Protein AF-A0AAV2PU56-F1 (afdb_monomer_lite)

Foldseek 3Di:
DDPPPVCVPPDDDPVVPDDDDPPPPPPPPDDDDDDDDDDDDDDPDDDDPPDPVVVVVPDDPLNVVVVVVVVVCVVCPPVCCVVVVVLLVVQCPDPPVVSNVSD

Structure (mmCIF, N/CA/C/O backbone):
data_AF-A0AAV2PU56-F1
#
_entry.id   AF-A0AAV2PU56-F1
#
loop_
_atom_site.group_PDB
_atom_site.id
_atom_site.type_symbol
_atom_site.label_atom_id
_atom_site.label_alt_id
_atom_site.label_comp_id
_atom_site.label_asym_id
_atom_site.label_entity_id
_atom_site.label_seq_id
_atom_site.pdbx_PDB_ins_code
_atom_site.Cartn_x
_atom_site.Cartn_y
_atom_site.Cartn_z
_atom_site.occupancy
_atom_site.B_iso_or_equiv
_atom_site.auth_seq_id
_atom_site.auth_comp_id
_atom_site.auth_asym_id
_atom_site.auth_atom_id
_atom_site.pdbx_PDB_model_num
ATOM 1 N N . LYS A 1 1 ? -0.187 22.908 17.365 1.00 39.59 1 LYS A N 1
ATOM 2 C CA . LYS A 1 1 ? -1.503 23.053 16.703 1.00 39.59 1 LYS A CA 1
ATOM 3 C C . LYS A 1 1 ? -1.193 23.678 15.352 1.00 39.59 1 LYS A C 1
ATOM 5 O O . LYS A 1 1 ? -0.946 24.871 15.318 1.00 39.59 1 LYS A O 1
ATOM 10 N N . GLY A 1 2 ? -0.938 22.831 14.351 1.00 49.88 2 GLY A N 1
ATOM 11 C CA . GLY A 1 2 ? -0.527 23.266 13.017 1.00 49.88 2 GLY A CA 1
ATOM 12 C C . GLY A 1 2 ? -1.741 23.845 12.319 1.00 49.88 2 GLY A C 1
ATOM 13 O O . GLY A 1 2 ? -2.737 23.144 12.167 1.00 49.88 2 GLY A O 1
ATOM 14 N N . ASP A 1 3 ? -1.668 25.131 12.023 1.00 52.47 3 ASP A N 1
ATOM 15 C CA . ASP A 1 3 ? -2.683 25.858 11.280 1.00 52.47 3 ASP A CA 1
ATOM 16 C C . ASP A 1 3 ? -2.477 25.506 9.806 1.00 52.47 3 ASP A C 1
ATOM 18 O O . ASP A 1 3 ? -1.729 26.164 9.088 1.00 52.47 3 ASP A O 1
ATOM 22 N N . VAL A 1 4 ? -3.015 24.357 9.396 1.00 62.50 4 VAL A N 1
ATOM 23 C CA . VAL A 1 4 ? -3.185 24.045 7.976 1.00 62.50 4 VAL A CA 1
ATOM 24 C C . VAL A 1 4 ? -4.476 24.744 7.585 1.00 62.50 4 VAL A C 1
ATOM 26 O O . VAL A 1 4 ? -5.536 24.125 7.530 1.00 62.50 4 VAL A O 1
ATOM 29 N N . GLU A 1 5 ? -4.414 26.069 7.455 1.00 61.06 5 GLU A N 1
ATOM 30 C CA . GLU A 1 5 ? -5.483 26.771 6.758 1.00 61.06 5 GLU A CA 1
ATOM 31 C C . GLU A 1 5 ? -5.538 26.190 5.340 1.00 61.06 5 GLU A C 1
ATOM 33 O O . GLU A 1 5 ? -4.497 25.980 4.716 1.00 61.06 5 GLU A O 1
ATOM 38 N N . GLU A 1 6 ? -6.742 25.841 4.882 1.00 60.84 6 GLU A N 1
ATOM 39 C CA . GLU A 1 6 ? -7.027 25.256 3.566 1.00 60.84 6 GLU A CA 1
ATOM 40 C C . GLU A 1 6 ? -6.688 26.264 2.446 1.00 60.84 6 GLU A C 1
ATOM 42 O O . GLU A 1 6 ? -7.553 26.899 1.843 1.00 60.84 6 GLU A O 1
ATOM 47 N N . ASP A 1 7 ? -5.392 26.430 2.192 1.00 73.38 7 ASP A N 1
ATOM 48 C CA . ASP A 1 7 ? -4.784 27.293 1.176 1.00 73.38 7 ASP A CA 1
ATOM 49 C C . ASP A 1 7 ? -4.973 26.736 -0.244 1.00 73.38 7 ASP A C 1
ATOM 51 O O . ASP A 1 7 ? -4.839 27.477 -1.204 1.00 73.38 7 ASP A O 1
ATOM 55 N N . GLU A 1 8 ? -5.431 25.488 -0.397 1.00 78.25 8 GLU A N 1
ATOM 56 C CA . GLU A 1 8 ? -5.605 24.809 -1.694 1.00 78.25 8 GLU A CA 1
ATOM 57 C C . GLU A 1 8 ? -6.461 25.589 -2.715 1.00 78.25 8 GLU A C 1
ATOM 59 O O . GLU A 1 8 ? -6.363 25.368 -3.923 1.00 78.25 8 GLU A O 1
ATOM 64 N N . SER A 1 9 ? -7.329 26.488 -2.239 1.00 82.62 9 SER A N 1
ATOM 65 C CA . SER A 1 9 ? -8.174 27.351 -3.080 1.00 82.62 9 SER A CA 1
ATOM 66 C C . SER A 1 9 ? -7.587 28.746 -3.354 1.00 82.62 9 SER A C 1
ATOM 68 O O . SER A 1 9 ? -8.159 29.519 -4.129 1.00 82.62 9 SER A O 1
ATOM 70 N N . VAL A 1 10 ? -6.454 29.075 -2.737 1.00 83.56 10 VAL A N 1
ATOM 71 C CA . VAL A 1 10 ? -5.720 30.331 -2.874 1.00 83.56 10 VAL A CA 1
ATOM 72 C C . VAL A 1 10 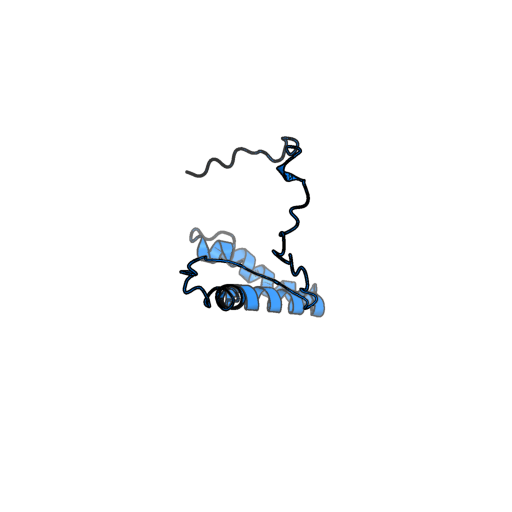? -4.704 30.181 -4.012 1.00 83.56 10 VAL A C 1
ATOM 74 O O . VAL A 1 10 ? -3.879 29.276 -3.992 1.00 83.56 10 VAL A O 1
ATOM 77 N N . PRO A 1 11 ? -4.734 31.046 -5.041 1.00 83.88 11 PRO A N 1
ATOM 78 C CA . PRO A 1 11 ? -3.726 31.004 -6.095 1.00 83.88 11 PRO A CA 1
ATOM 79 C C . PRO A 1 11 ? -2.314 31.275 -5.550 1.00 83.88 11 PRO A C 1
ATOM 81 O O . PRO A 1 11 ? -2.116 32.278 -4.858 1.00 83.88 11 PRO A O 1
ATOM 84 N N . ASP A 1 12 ? -1.342 30.438 -5.935 1.00 85.00 12 ASP A N 1
ATOM 85 C CA . ASP A 1 12 ? 0.069 30.567 -5.541 1.00 85.00 12 ASP A CA 1
ATOM 86 C C . ASP A 1 12 ? 0.615 31.983 -5.767 1.00 85.00 12 ASP A C 1
ATOM 88 O O . ASP A 1 12 ? 0.350 32.639 -6.789 1.00 85.00 12 ASP A O 1
ATOM 92 N N . ARG A 1 13 ? 1.482 32.451 -4.862 1.00 86.75 13 ARG A N 1
ATOM 93 C CA . ARG A 1 13 ? 2.214 33.695 -5.110 1.00 86.75 13 ARG A CA 1
ATOM 94 C C . ARG A 1 13 ? 3.223 33.452 -6.224 1.00 86.75 13 ARG A C 1
ATOM 96 O O . ARG A 1 13 ? 3.852 32.404 -6.340 1.00 86.75 13 ARG A O 1
ATOM 103 N N . THR A 1 14 ? 3.474 34.490 -7.020 1.00 80.50 14 THR A N 1
ATOM 104 C CA . THR A 1 14 ? 4.424 34.406 -8.146 1.00 80.50 14 THR A CA 1
ATOM 105 C C . THR A 1 14 ? 5.852 34.020 -7.745 1.00 80.50 14 THR A C 1
ATOM 107 O O . THR A 1 14 ? 6.652 33.701 -8.617 1.00 80.50 14 THR A O 1
ATOM 110 N N . GLU A 1 15 ? 6.218 34.104 -6.465 1.00 80.69 15 GLU A N 1
ATOM 111 C CA . GLU A 1 15 ? 7.527 33.691 -5.952 1.00 80.69 15 GLU A CA 1
ATOM 112 C C . GLU A 1 15 ? 7.615 32.201 -5.601 1.00 80.69 15 GLU A C 1
ATOM 114 O O . GLU A 1 15 ? 8.705 31.642 -5.717 1.00 80.69 15 GLU A O 1
ATOM 119 N N . ASP A 1 16 ? 6.489 31.560 -5.287 1.00 80.00 16 ASP A N 1
ATOM 120 C CA . ASP A 1 16 ? 6.420 30.158 -4.856 1.00 80.00 16 ASP A CA 1
ATOM 121 C C . ASP A 1 16 ? 6.534 29.190 -6.045 1.00 80.00 16 ASP A C 1
ATOM 123 O O . ASP A 1 16 ? 7.125 28.118 -5.943 1.00 80.00 16 ASP A O 1
ATOM 127 N N . ILE A 1 17 ? 6.074 29.619 -7.223 1.00 83.31 17 ILE A N 1
ATOM 128 C CA . ILE A 1 17 ? 6.141 28.850 -8.478 1.00 83.31 17 ILE A CA 1
ATOM 129 C C . ILE A 1 17 ? 7.411 29.109 -9.301 1.00 83.31 17 ILE A C 1
ATOM 131 O O . ILE A 1 17 ? 7.594 28.531 -10.377 1.00 83.31 17 ILE A O 1
ATOM 135 N N . LYS A 1 18 ? 8.287 30.027 -8.866 1.00 81.62 18 LYS A N 1
ATOM 136 C CA . LYS A 1 18 ? 9.494 30.355 -9.636 1.00 81.62 18 LYS A CA 1
ATOM 137 C C . LYS A 1 18 ? 10.496 29.203 -9.554 1.00 81.62 18 LYS A C 1
ATOM 139 O O . LYS A 1 18 ? 10.844 28.779 -8.452 1.00 81.62 18 LYS A O 1
ATOM 144 N N . PRO A 1 19 ? 11.051 28.743 -10.690 1.00 81.12 19 PRO A N 1
ATOM 145 C CA . PRO A 1 19 ? 12.076 27.713 -10.673 1.00 81.12 19 PRO A CA 1
ATOM 146 C C . PRO A 1 19 ? 13.300 28.200 -9.889 1.00 81.12 19 PRO A C 1
ATOM 148 O O . PRO A 1 19 ? 13.971 29.166 -10.263 1.00 81.12 19 PRO A O 1
ATOM 151 N N . ARG A 1 20 ? 13.592 27.519 -8.779 1.00 74.69 20 ARG A N 1
ATOM 152 C CA . ARG A 1 20 ? 14.788 27.750 -7.969 1.00 74.69 20 ARG A CA 1
ATOM 153 C C . ARG A 1 20 ? 15.941 26.963 -8.573 1.00 74.69 20 ARG A C 1
ATOM 155 O O . ARG A 1 20 ? 16.135 25.785 -8.289 1.00 74.69 20 ARG A O 1
ATOM 162 N N . PHE A 1 21 ? 16.724 27.626 -9.413 1.00 77.88 21 PHE A N 1
ATOM 163 C CA . PHE A 1 21 ? 18.009 27.090 -9.837 1.00 77.88 21 PHE A CA 1
ATOM 164 C C . PHE A 1 21 ? 18.971 27.169 -8.652 1.00 77.88 21 PHE A C 1
ATOM 166 O O . PHE A 1 21 ? 19.324 28.266 -8.210 1.00 77.88 21 PHE A O 1
ATOM 173 N N . HIS A 1 22 ? 19.380 26.013 -8.125 1.00 70.38 22 HIS A N 1
ATOM 174 C CA . HIS A 1 22 ? 20.500 25.941 -7.195 1.00 70.38 22 HIS A CA 1
ATOM 175 C C . HIS A 1 22 ? 21.706 26.550 -7.909 1.00 70.38 22 HIS A C 1
ATOM 177 O O . HIS A 1 22 ? 22.166 26.038 -8.931 1.00 70.38 22 HIS A O 1
ATOM 183 N N . LYS A 1 23 ? 22.167 27.708 -7.430 1.00 60.38 23 LYS A N 1
ATOM 184 C CA . LYS A 1 23 ? 23.359 28.351 -7.974 1.00 60.38 23 LYS A CA 1
ATOM 185 C C . LYS A 1 23 ? 24.546 27.485 -7.576 1.00 60.38 23 LYS A C 1
ATOM 187 O O . LYS A 1 23 ? 25.067 27.632 -6.477 1.00 60.38 23 LYS A O 1
ATOM 192 N N . SER A 1 24 ? 24.979 26.595 -8.466 1.00 57.22 24 SER A N 1
ATOM 193 C CA . SER A 1 24 ? 26.341 26.075 -8.396 1.00 57.22 24 SER A CA 1
ATOM 194 C C . SER A 1 24 ? 27.268 27.294 -8.400 1.00 57.22 24 SER A C 1
ATOM 196 O O . SER A 1 24 ? 27.248 28.079 -9.352 1.00 57.22 24 SER A O 1
ATOM 198 N N . ARG A 1 25 ? 28.033 27.509 -7.321 1.00 56.84 25 ARG A N 1
ATOM 199 C CA . ARG A 1 25 ? 29.105 28.520 -7.247 1.00 56.84 25 ARG A CA 1
ATOM 200 C C . ARG A 1 25 ? 30.283 28.108 -8.144 1.00 56.84 25 ARG A C 1
ATOM 202 O O . ARG A 1 25 ? 31.429 28.100 -7.726 1.00 56.84 25 ARG A O 1
ATOM 209 N N . HIS A 1 26 ? 30.018 27.801 -9.410 1.00 47.44 26 HIS A N 1
ATOM 210 C CA . HIS A 1 26 ? 31.044 27.690 -10.435 1.00 47.44 26 HIS A CA 1
ATOM 211 C C . HIS A 1 26 ? 31.257 29.064 -11.073 1.00 47.44 26 HIS A C 1
ATOM 213 O O . HIS A 1 26 ? 30.838 29.340 -12.194 1.00 47.44 26 HIS A O 1
ATOM 219 N N . THR A 1 27 ? 31.964 29.938 -10.360 1.00 40.56 27 THR A N 1
ATOM 220 C CA . THR A 1 27 ? 32.828 30.916 -11.028 1.00 40.56 27 THR A CA 1
ATOM 221 C C . THR A 1 27 ? 34.247 30.373 -11.000 1.00 40.56 27 THR A C 1
ATOM 223 O O . THR A 1 27 ? 35.127 30.934 -10.356 1.00 40.56 27 THR A O 1
ATOM 226 N N . ILE A 1 28 ? 34.473 29.274 -11.725 1.00 45.88 28 ILE A N 1
ATOM 227 C CA . ILE A 1 28 ? 35.808 28.983 -12.241 1.00 45.88 28 ILE A CA 1
ATOM 228 C C . ILE A 1 28 ? 36.036 30.031 -13.348 1.00 45.88 28 ILE A C 1
ATOM 230 O O . ILE A 1 28 ? 35.625 29.880 -14.498 1.00 45.88 28 ILE A O 1
ATOM 234 N N . ARG A 1 29 ? 36.593 31.192 -12.994 1.00 35.34 29 ARG A N 1
ATOM 235 C CA . ARG A 1 29 ? 37.371 31.946 -13.977 1.00 35.34 29 ARG A CA 1
ATOM 236 C C . ARG A 1 29 ? 38.752 31.323 -13.933 1.00 35.34 29 ARG A C 1
ATOM 238 O O . ARG A 1 29 ? 39.515 31.547 -13.008 1.00 35.34 29 ARG A O 1
ATOM 245 N N . HIS A 1 30 ? 38.981 30.464 -14.917 1.00 37.84 30 HIS A N 1
ATOM 246 C CA . HIS A 1 30 ? 40.296 30.006 -15.324 1.00 37.84 30 HIS A CA 1
ATOM 247 C C . HIS A 1 30 ? 41.240 31.212 -15.444 1.00 37.84 30 HIS A C 1
ATOM 249 O O . HIS A 1 30 ? 41.017 32.095 -16.273 1.00 37.84 30 HIS A O 1
ATOM 255 N N . GLU A 1 31 ? 42.283 31.214 -14.626 1.00 35.12 31 GLU A N 1
ATOM 256 C CA . GLU A 1 31 ? 43.516 31.965 -14.837 1.00 35.12 31 GLU A CA 1
ATOM 257 C C . GLU A 1 31 ? 44.154 31.556 -16.181 1.00 35.12 31 GLU A C 1
ATOM 259 O O . GLU A 1 31 ? 44.336 30.358 -16.431 1.00 35.12 31 GLU A O 1
ATOM 264 N N . PRO A 1 32 ? 44.581 32.501 -17.034 1.00 38.09 32 PRO A N 1
ATOM 265 C CA . PRO A 1 32 ? 45.760 32.327 -17.854 1.00 38.09 32 PRO A CA 1
ATOM 266 C C . PRO A 1 32 ? 46.923 33.074 -17.192 1.00 38.09 32 PRO A C 1
ATOM 268 O O . PRO A 1 32 ? 46.898 34.288 -17.016 1.00 38.09 32 PRO A O 1
ATOM 271 N N . MET A 1 33 ? 47.948 32.311 -16.837 1.00 38.22 33 MET A N 1
ATOM 272 C CA . MET A 1 33 ? 49.257 32.784 -16.403 1.00 38.22 33 MET A CA 1
ATOM 273 C C . MET A 1 33 ? 49.815 33.864 -17.348 1.00 38.22 33 MET A C 1
ATOM 275 O O . MET A 1 33 ? 50.200 33.521 -18.459 1.00 38.22 33 MET A O 1
ATOM 279 N N . GLU A 1 34 ? 49.915 35.123 -16.898 1.00 38.44 34 GLU A N 1
ATOM 280 C CA . GLU A 1 34 ? 51.101 35.982 -17.086 1.00 38.44 34 GLU A CA 1
ATOM 281 C C . GLU A 1 34 ? 51.017 37.302 -16.281 1.00 38.44 34 GLU A C 1
ATOM 283 O O . GLU A 1 34 ? 50.163 38.148 -16.526 1.00 38.44 34 GLU A O 1
ATOM 288 N N . ASN A 1 35 ? 52.013 37.495 -15.407 1.00 36.94 35 ASN A N 1
ATOM 289 C CA . ASN A 1 35 ? 52.629 38.773 -15.016 1.00 36.94 35 ASN A CA 1
ATOM 290 C C . ASN A 1 35 ? 51.935 39.720 -13.991 1.00 36.94 35 ASN A C 1
ATOM 292 O O . ASN A 1 35 ? 51.154 40.591 -14.357 1.00 36.94 35 ASN A O 1
ATOM 296 N N . GLY A 1 36 ? 52.430 39.691 -12.739 1.00 33.88 36 GLY A N 1
ATOM 297 C CA . GLY A 1 36 ? 52.752 40.912 -11.973 1.00 33.88 36 GLY A CA 1
ATOM 298 C C . GLY A 1 36 ? 51.875 41.323 -10.771 1.00 33.88 36 GLY A C 1
ATOM 299 O O . GLY A 1 36 ? 50.916 42.058 -10.947 1.00 33.88 36 GLY A O 1
ATOM 300 N N . GLY A 1 37 ? 52.351 41.019 -9.550 1.00 33.28 37 GLY A N 1
ATOM 301 C CA . GLY A 1 37 ? 52.324 41.922 -8.377 1.00 33.28 37 GLY A CA 1
ATOM 302 C C . GLY A 1 37 ? 51.122 41.913 -7.408 1.00 33.28 37 GLY A C 1
ATOM 303 O O . GLY A 1 37 ? 50.043 42.352 -7.771 1.00 33.28 37 GLY A O 1
ATOM 304 N N . GLY A 1 38 ? 51.397 41.599 -6.129 1.00 36.91 38 GLY A N 1
ATOM 305 C CA . GLY A 1 38 ? 50.825 42.315 -4.969 1.00 36.91 38 GLY A CA 1
ATOM 306 C C . GLY A 1 38 ? 49.663 41.689 -4.175 1.00 36.91 38 GLY A C 1
ATOM 307 O O . GLY A 1 38 ? 48.527 41.740 -4.614 1.00 36.91 38 GLY A O 1
ATOM 308 N N . GLU A 1 39 ? 50.005 41.251 -2.954 1.00 40.38 39 GLU A N 1
ATOM 309 C CA . GLU A 1 39 ? 49.311 41.396 -1.649 1.00 40.38 39 GLU A CA 1
ATOM 310 C C . GLU A 1 39 ? 47.963 40.708 -1.287 1.00 40.38 39 GLU A C 1
ATOM 312 O O . GLU A 1 39 ? 46.905 41.027 -1.811 1.00 40.38 39 GLU A O 1
ATOM 317 N N . ASP A 1 40 ? 48.098 39.841 -0.260 1.00 46.97 40 ASP A N 1
ATOM 318 C CA . ASP A 1 40 ? 47.270 39.604 0.947 1.00 46.97 40 ASP A CA 1
ATOM 319 C C . ASP A 1 40 ? 45.808 39.169 0.800 1.00 46.97 40 ASP A C 1
ATOM 321 O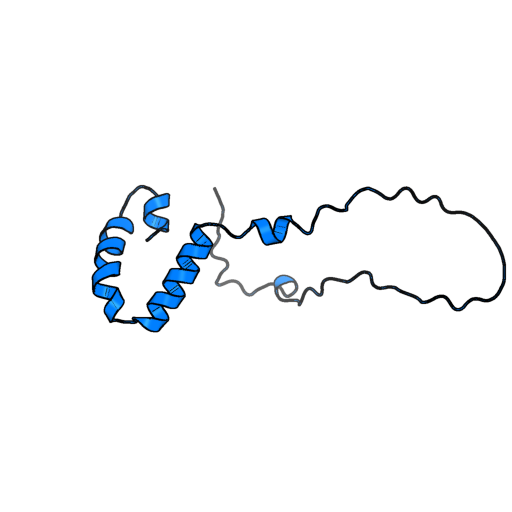 O . ASP A 1 40 ? 45.021 39.964 0.335 1.00 46.97 40 ASP A O 1
ATOM 325 N N . PHE A 1 41 ? 45.438 37.976 1.299 1.00 35.47 41 PHE A N 1
ATOM 326 C CA . PHE A 1 41 ? 44.191 37.717 2.051 1.00 35.47 41 PHE A CA 1
ATOM 327 C C . PHE A 1 41 ? 44.294 36.366 2.793 1.00 35.47 41 PHE A C 1
ATOM 329 O O . PHE A 1 41 ? 44.599 35.333 2.199 1.00 35.47 41 PHE A O 1
ATOM 336 N N . GLN A 1 42 ? 44.068 36.407 4.111 1.00 49.03 42 GLN A N 1
ATOM 337 C CA . GLN A 1 42 ? 43.927 35.263 5.021 1.00 49.03 42 GLN A CA 1
ATOM 338 C C . GLN A 1 42 ? 42.790 34.333 4.578 1.00 49.03 42 GLN A C 1
ATOM 340 O O . GLN A 1 42 ? 41.690 34.814 4.324 1.00 49.03 42 GLN A O 1
ATOM 345 N N . ASP A 1 43 ? 43.053 33.025 4.551 1.00 45.22 43 ASP A N 1
ATOM 346 C CA . ASP A 1 43 ? 42.044 31.982 4.339 1.00 45.22 43 ASP A CA 1
ATOM 347 C C . ASP A 1 43 ? 41.915 31.149 5.625 1.00 45.22 43 ASP A C 1
ATOM 349 O O . ASP A 1 43 ? 42.745 30.289 5.929 1.00 45.22 43 ASP A O 1
ATOM 353 N N . ASP A 1 44 ? 40.915 31.520 6.425 1.00 56.53 44 ASP A N 1
ATOM 354 C CA . ASP A 1 44 ? 40.331 30.751 7.525 1.00 56.53 44 ASP A CA 1
ATOM 355 C C . ASP A 1 44 ? 38.978 30.230 7.043 1.00 56.53 44 ASP A C 1
ATOM 357 O O . ASP A 1 44 ? 37.962 30.875 7.264 1.00 56.53 44 ASP A O 1
ATOM 361 N N . GLU A 1 45 ? 38.946 29.110 6.330 1.00 52.16 45 GLU A N 1
ATOM 362 C CA . GLU A 1 45 ? 37.688 28.477 5.918 1.00 52.16 45 GLU A CA 1
ATOM 363 C C . GLU A 1 45 ? 37.930 26.954 5.981 1.00 52.16 45 GLU A C 1
ATOM 365 O O . GLU A 1 45 ? 38.575 26.347 5.130 1.00 5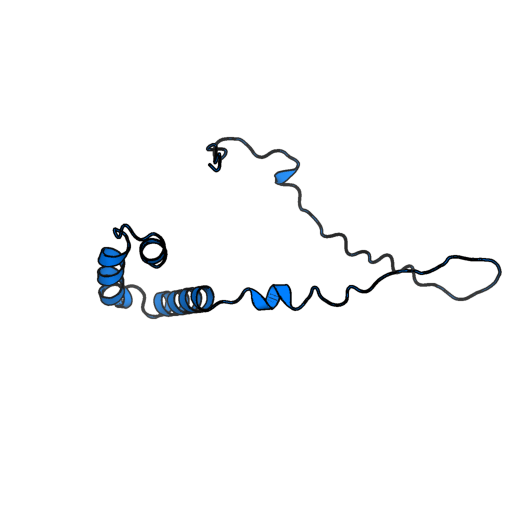2.16 45 GLU A O 1
ATOM 370 N N . SER A 1 46 ? 37.733 26.355 7.154 1.00 48.50 46 SER A N 1
ATOM 371 C CA . SER A 1 46 ? 36.459 25.790 7.611 1.00 48.50 46 SER A CA 1
ATOM 372 C C . SER A 1 46 ? 36.228 24.369 7.095 1.00 48.50 46 SER A C 1
ATOM 374 O O . SER A 1 46 ? 35.955 24.115 5.929 1.00 48.50 46 SER A O 1
ATOM 376 N N . ASP A 1 47 ? 36.359 23.466 8.058 1.00 57.97 47 ASP A N 1
ATOM 377 C CA . ASP A 1 47 ? 35.765 22.141 8.175 1.00 57.97 47 ASP A CA 1
ATOM 378 C C . ASP A 1 47 ? 34.295 22.092 7.714 1.00 57.97 47 ASP A C 1
ATOM 380 O O . ASP A 1 47 ? 33.425 22.589 8.425 1.00 57.97 47 ASP A O 1
ATOM 384 N N . ASP A 1 48 ? 33.991 21.480 6.564 1.00 53.59 48 ASP A N 1
ATOM 385 C CA . ASP A 1 48 ? 32.610 21.078 6.229 1.00 53.59 48 ASP A CA 1
ATOM 386 C C . ASP A 1 48 ? 32.485 19.876 5.264 1.00 53.59 48 ASP A C 1
ATOM 388 O O . ASP A 1 48 ? 31.503 19.713 4.540 1.00 53.59 48 ASP A O 1
ATOM 392 N N . GLY A 1 49 ? 33.424 18.928 5.322 1.00 53.41 49 GLY A N 1
ATOM 393 C CA . GLY A 1 49 ? 33.378 17.680 4.543 1.00 53.41 49 GLY A CA 1
ATOM 394 C C . GLY A 1 49 ? 32.350 16.624 4.997 1.00 53.41 49 GLY A C 1
ATOM 395 O O . GLY A 1 49 ? 32.699 15.446 4.990 1.00 53.41 49 GLY A O 1
ATOM 396 N N . LEU A 1 50 ? 31.127 16.989 5.414 1.00 56.56 50 LEU A N 1
ATOM 397 C CA . LEU A 1 50 ? 30.172 16.052 6.045 1.00 56.56 50 LEU A CA 1
ATOM 398 C C . LEU A 1 50 ? 28.704 16.093 5.554 1.00 56.56 50 LEU A C 1
ATOM 400 O O . LEU A 1 50 ? 27.844 15.572 6.259 1.00 56.56 50 LEU A O 1
ATOM 404 N N . ASP A 1 51 ? 28.372 16.639 4.377 1.00 55.84 51 ASP A N 1
ATOM 405 C CA . ASP A 1 51 ? 26.947 16.751 3.963 1.00 55.84 51 ASP A CA 1
ATOM 406 C C . ASP A 1 51 ? 26.438 15.700 2.941 1.00 55.84 51 ASP A C 1
ATOM 408 O O . ASP A 1 51 ? 25.251 15.667 2.635 1.00 55.84 51 ASP A O 1
ATOM 412 N N . ASP A 1 52 ? 27.276 14.787 2.427 1.00 56.16 52 ASP A N 1
ATOM 413 C CA . ASP A 1 52 ? 26.839 13.828 1.378 1.00 56.16 52 ASP A CA 1
ATOM 414 C C . ASP A 1 52 ? 26.289 12.481 1.913 1.00 56.16 52 ASP A C 1
ATOM 416 O O . ASP A 1 52 ? 25.575 11.769 1.210 1.00 56.16 52 ASP A O 1
ATOM 420 N N . ASP A 1 53 ? 26.544 12.121 3.177 1.00 56.38 53 ASP A N 1
ATOM 421 C CA . ASP A 1 53 ? 26.035 10.862 3.772 1.00 56.38 53 ASP A CA 1
ATOM 422 C C . ASP A 1 53 ? 24.579 10.984 4.272 1.00 56.38 53 ASP A C 1
ATOM 424 O O . ASP A 1 53 ? 23.830 10.006 4.351 1.00 56.38 53 ASP A O 1
ATOM 428 N N . SER A 1 54 ? 24.126 12.212 4.542 1.00 61.00 54 SER A N 1
ATOM 429 C CA . SER A 1 54 ? 22.782 12.488 5.064 1.00 61.00 54 SER A CA 1
ATOM 430 C C . SER A 1 54 ? 21.683 12.096 4.061 1.00 61.00 54 SER A C 1
ATOM 432 O O . SER A 1 54 ? 20.678 11.495 4.437 1.00 61.00 54 SER A O 1
ATOM 434 N N . SER A 1 55 ? 21.900 12.307 2.757 1.00 56.81 55 SER A N 1
ATOM 435 C CA . SER A 1 55 ? 20.889 12.012 1.728 1.00 56.81 55 SER A CA 1
ATOM 436 C C . SER A 1 55 ? 20.696 10.514 1.444 1.00 56.81 55 SER A C 1
ATOM 438 O O . SER A 1 55 ? 19.583 10.100 1.111 1.00 56.81 55 SER A O 1
ATOM 440 N N . LEU A 1 56 ? 21.738 9.682 1.576 1.00 58.09 56 LEU A N 1
ATOM 441 C CA . LEU A 1 56 ? 21.609 8.221 1.445 1.00 58.09 56 LEU A CA 1
ATOM 442 C C . LEU A 1 56 ? 21.025 7.579 2.711 1.00 58.09 56 LEU A C 1
ATOM 444 O O . LEU A 1 56 ? 20.377 6.532 2.631 1.00 58.09 56 LEU A O 1
ATOM 448 N N . SER A 1 57 ? 21.200 8.223 3.868 1.00 64.12 57 SER A N 1
ATOM 449 C CA . SER A 1 57 ? 20.670 7.763 5.156 1.00 64.12 57 SER A CA 1
ATOM 450 C C . SER A 1 57 ? 19.135 7.829 5.272 1.00 64.12 57 SER A C 1
ATOM 452 O O . SER A 1 57 ? 18.546 7.240 6.179 1.00 64.12 57 SER A O 1
ATOM 454 N N . ASP A 1 58 ? 18.457 8.451 4.301 1.00 75.19 58 ASP A N 1
ATOM 455 C CA . ASP A 1 58 ? 17.002 8.595 4.272 1.00 75.19 58 ASP A CA 1
ATOM 456 C C . ASP A 1 58 ? 16.237 7.311 3.896 1.00 75.19 58 ASP A C 1
ATOM 458 O O . ASP A 1 58 ? 15.013 7.258 4.067 1.00 75.19 58 ASP A O 1
ATOM 462 N N . TRP A 1 59 ? 16.887 6.269 3.364 1.00 88.50 59 TRP A N 1
ATOM 463 C CA . TRP A 1 59 ? 16.204 5.028 2.971 1.00 88.50 59 TRP A CA 1
ATOM 464 C C . TRP A 1 59 ? 15.955 4.113 4.175 1.00 88.50 59 TRP A C 1
ATOM 466 O O . TRP A 1 59 ? 16.864 3.482 4.706 1.00 88.50 59 TRP A O 1
ATOM 476 N N . ASN A 1 60 ? 14.696 4.000 4.599 1.00 90.94 60 ASN A N 1
ATOM 477 C CA . ASN A 1 60 ? 14.307 3.171 5.739 1.00 90.94 60 ASN A CA 1
ATOM 478 C C . ASN A 1 60 ? 13.464 1.955 5.316 1.00 90.94 60 ASN A C 1
ATOM 480 O O . ASN A 1 60 ? 12.968 1.868 4.190 1.00 90.94 60 ASN A O 1
ATOM 484 N N . LEU A 1 61 ? 13.268 1.013 6.247 1.00 92.50 61 LEU A N 1
ATOM 485 C CA . LEU A 1 61 ? 12.500 -0.211 5.997 1.00 92.50 61 LEU A CA 1
ATOM 486 C C . LEU A 1 61 ? 11.076 0.077 5.499 1.00 92.50 61 LEU A C 1
ATOM 488 O O . LEU A 1 61 ? 10.566 -0.670 4.666 1.00 92.50 61 LEU A O 1
ATOM 492 N N . ARG A 1 62 ? 10.451 1.169 5.955 1.00 92.06 62 ARG A N 1
ATOM 493 C CA . ARG A 1 62 ? 9.120 1.583 5.496 1.00 92.06 62 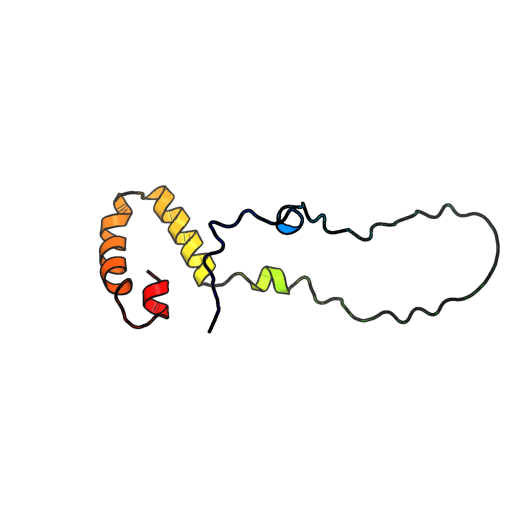ARG A CA 1
ATOM 494 C C . ARG A 1 62 ? 9.145 1.969 4.012 1.00 92.06 62 ARG A C 1
ATOM 496 O O . ARG A 1 62 ? 8.333 1.447 3.255 1.00 92.06 62 ARG A O 1
ATOM 503 N N . LYS A 1 63 ? 10.105 2.797 3.578 1.00 93.06 63 LYS A N 1
ATOM 504 C CA . LYS A 1 63 ? 10.288 3.178 2.162 1.00 93.06 63 LYS A CA 1
ATOM 505 C C . LYS A 1 63 ? 10.562 1.955 1.283 1.00 93.06 63 LYS A C 1
ATOM 507 O O . LYS A 1 63 ? 9.946 1.807 0.232 1.00 93.06 63 LYS A O 1
ATOM 512 N N . CYS A 1 64 ? 11.424 1.042 1.736 1.00 95.19 64 CYS A N 1
ATOM 513 C CA . CYS A 1 64 ? 11.697 -0.211 1.025 1.00 95.19 64 CYS A CA 1
ATOM 514 C C . CYS A 1 64 ? 10.454 -1.103 0.910 1.00 95.19 64 CYS A C 1
ATOM 516 O O . CYS A 1 64 ? 10.209 -1.678 -0.147 1.00 95.19 64 CYS A O 1
ATOM 518 N N . SER A 1 65 ? 9.673 -1.217 1.987 1.00 95.88 65 SER A N 1
ATOM 519 C CA . SER A 1 65 ? 8.454 -2.032 2.008 1.00 95.88 65 SER A CA 1
ATOM 520 C C . SER A 1 65 ? 7.389 -1.467 1.067 1.00 95.88 65 SER A C 1
ATOM 522 O O . SER A 1 65 ? 6.790 -2.235 0.321 1.00 95.88 65 SER A O 1
ATOM 524 N N . ALA A 1 66 ? 7.209 -0.141 1.041 1.00 95.19 66 ALA A N 1
ATOM 525 C CA . ALA A 1 66 ? 6.312 0.530 0.100 1.00 95.19 66 ALA A CA 1
ATOM 526 C C . ALA A 1 66 ? 6.745 0.290 -1.356 1.00 95.19 66 ALA A C 1
ATOM 528 O O . ALA A 1 66 ? 5.952 -0.192 -2.158 1.00 95.19 66 ALA A O 1
ATOM 529 N N . ALA A 1 67 ? 8.030 0.487 -1.669 1.00 96.19 67 ALA A N 1
ATOM 530 C CA . ALA A 1 67 ? 8.557 0.238 -3.010 1.00 96.19 67 ALA A CA 1
ATOM 531 C C . ALA A 1 67 ? 8.408 -1.234 -3.448 1.00 96.19 67 ALA A C 1
ATOM 533 O O . ALA A 1 67 ? 8.111 -1.520 -4.607 1.00 96.19 67 ALA A O 1
ATOM 534 N N . ALA A 1 68 ? 8.597 -2.188 -2.530 1.00 96.88 68 ALA A N 1
ATOM 535 C CA . ALA A 1 68 ? 8.357 -3.601 -2.813 1.00 96.88 68 ALA A CA 1
ATOM 536 C C . ALA A 1 68 ? 6.869 -3.875 -3.079 1.00 96.88 68 ALA A C 1
ATOM 538 O O . ALA A 1 68 ? 6.542 -4.598 -4.021 1.00 96.88 68 ALA A O 1
ATOM 539 N N . LEU A 1 69 ? 5.974 -3.279 -2.284 1.00 96.50 69 LEU A N 1
ATOM 540 C CA . LEU A 1 69 ? 4.531 -3.393 -2.473 1.00 96.50 69 LEU A CA 1
ATOM 541 C C . LEU A 1 69 ? 4.093 -2.820 -3.828 1.00 96.50 69 LEU A C 1
ATOM 543 O O . LEU A 1 69 ? 3.291 -3.458 -4.504 1.00 96.50 69 LEU A O 1
ATOM 547 N N . ASP A 1 70 ? 4.674 -1.703 -4.272 1.00 97.25 70 ASP A N 1
ATOM 548 C CA . ASP A 1 70 ? 4.402 -1.106 -5.587 1.00 97.25 70 ASP A CA 1
ATOM 549 C C . ASP A 1 70 ? 4.759 -2.061 -6.734 1.00 97.25 70 ASP A C 1
ATOM 551 O O . ASP A 1 70 ? 3.983 -2.259 -7.675 1.00 97.25 70 ASP A O 1
ATOM 555 N N . VAL A 1 71 ? 5.926 -2.711 -6.645 1.00 97.94 71 VAL A N 1
ATOM 556 C CA . VAL A 1 71 ? 6.351 -3.714 -7.632 1.00 97.94 71 VAL A CA 1
ATOM 557 C C . VAL A 1 71 ? 5.408 -4.916 -7.620 1.00 97.94 71 VAL A C 1
ATOM 559 O O . VAL A 1 71 ? 4.983 -5.369 -8.685 1.00 97.94 71 VAL A O 1
ATOM 562 N N . LEU A 1 72 ? 5.041 -5.418 -6.436 1.00 97.44 72 LEU A N 1
ATOM 563 C CA . LEU A 1 72 ? 4.106 -6.536 -6.295 1.00 97.44 72 LEU A CA 1
ATOM 564 C C . LEU A 1 72 ? 2.725 -6.190 -6.867 1.00 97.44 72 LEU A C 1
ATOM 566 O O . LEU A 1 72 ? 2.172 -6.978 -7.633 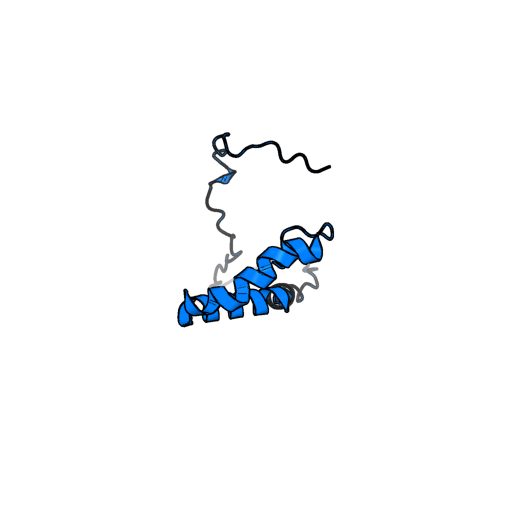1.00 97.44 72 LEU A O 1
ATOM 570 N N . ALA A 1 73 ? 2.195 -5.005 -6.571 1.00 97.12 73 ALA A N 1
ATOM 571 C CA . ALA A 1 73 ? 0.912 -4.539 -7.084 1.00 97.12 73 ALA A CA 1
ATOM 572 C C . ALA A 1 73 ? 0.928 -4.407 -8.614 1.00 97.12 73 ALA A C 1
ATOM 574 O O . ALA A 1 73 ? -0.064 -4.715 -9.276 1.00 97.12 73 ALA A O 1
ATOM 575 N N . ASN A 1 74 ? 2.062 -4.019 -9.204 1.00 96.75 74 ASN A N 1
ATOM 576 C CA . ASN A 1 74 ? 2.191 -3.952 -10.654 1.00 96.75 74 ASN A CA 1
ATOM 577 C C . ASN A 1 74 ? 2.241 -5.337 -11.328 1.00 96.75 74 ASN A C 1
ATOM 579 O O . ASN A 1 74 ? 1.781 -5.475 -12.459 1.00 96.75 74 ASN A O 1
ATOM 583 N N . VAL A 1 75 ? 2.774 -6.356 -10.648 1.00 98.00 75 VAL A N 1
ATOM 584 C CA . VAL A 1 75 ? 2.862 -7.730 -11.176 1.00 98.00 75 VAL A CA 1
ATOM 585 C C . VAL A 1 75 ? 1.556 -8.498 -10.973 1.00 98.00 75 VAL A C 1
ATOM 587 O O . VAL A 1 75 ? 1.039 -9.078 -11.923 1.00 98.00 75 VAL A O 1
ATOM 590 N N . PHE A 1 76 ? 1.020 -8.498 -9.752 1.00 97.19 76 PHE A N 1
ATOM 591 C CA . PHE A 1 76 ? -0.119 -9.336 -9.362 1.00 97.19 76 PHE A CA 1
ATOM 592 C C . PHE A 1 76 ? -1.474 -8.647 -9.535 1.00 97.19 76 PHE A C 1
ATOM 594 O O . PHE A 1 76 ? -2.489 -9.326 -9.676 1.00 97.19 76 PHE A O 1
ATOM 601 N N . ARG A 1 77 ? -1.505 -7.308 -9.572 1.00 96.19 77 ARG A N 1
ATOM 602 C CA . ARG A 1 77 ? -2.713 -6.513 -9.845 1.00 96.19 77 ARG A CA 1
ATOM 603 C C . ARG A 1 77 ? -3.875 -6.969 -8.947 1.00 96.19 77 ARG A C 1
ATOM 605 O O . ARG A 1 77 ? -3.746 -6.975 -7.723 1.00 96.19 77 ARG A O 1
ATOM 612 N N . ASP A 1 78 ? -4.984 -7.392 -9.544 1.00 97.19 78 ASP A N 1
ATOM 613 C CA . ASP A 1 78 ? -6.199 -7.781 -8.829 1.00 97.19 78 ASP A CA 1
ATOM 614 C C . ASP A 1 78 ? -6.027 -9.062 -7.996 1.00 97.19 78 ASP A C 1
ATOM 616 O O . ASP A 1 78 ? -6.724 -9.241 -6.998 1.00 97.19 78 ASP A O 1
ATOM 620 N N . GLU A 1 79 ? -5.073 -9.935 -8.339 1.00 97.38 79 GLU A N 1
ATOM 621 C CA . GLU A 1 79 ? -4.809 -11.181 -7.602 1.00 97.38 79 GLU A CA 1
ATOM 622 C C . GLU A 1 79 ? -4.227 -10.926 -6.204 1.00 97.38 79 GLU A C 1
ATOM 624 O O . GLU A 1 79 ? -4.303 -11.786 -5.327 1.00 97.38 79 GLU A O 1
ATOM 629 N N . MET A 1 80 ? -3.681 -9.730 -5.971 1.00 96.56 80 MET A N 1
ATOM 630 C CA . MET A 1 80 ? -3.149 -9.308 -4.676 1.00 96.56 80 MET A CA 1
ATOM 631 C C . MET A 1 80 ? -4.249 -8.850 -3.705 1.00 96.56 80 MET A C 1
ATOM 633 O O . MET A 1 80 ? -4.095 -8.944 -2.483 1.00 96.56 80 MET A O 1
ATOM 637 N N . LEU A 1 81 ? -5.385 -8.379 -4.231 1.00 96.19 81 LEU A N 1
ATOM 638 C CA . LEU A 1 81 ? -6.467 -7.781 -3.445 1.00 96.19 81 LEU A CA 1
ATOM 639 C C . LEU A 1 81 ? -7.075 -8.725 -2.394 1.00 96.19 81 LEU A C 1
ATOM 641 O O . LEU A 1 81 ? -7.310 -8.256 -1.279 1.00 96.19 81 LEU A O 1
ATOM 645 N N . PRO A 1 82 ? -7.300 -10.031 -2.658 1.00 97.94 82 PRO A N 1
ATOM 646 C CA . PRO A 1 82 ? -7.806 -10.958 -1.644 1.00 97.94 82 PRO A CA 1
ATOM 647 C C . PRO A 1 82 ? -6.903 -11.079 -0.412 1.00 97.94 82 PRO A C 1
ATOM 649 O O . PRO A 1 82 ? -7.396 -11.416 0.661 1.00 97.94 82 PRO A O 1
ATOM 652 N N . VAL A 1 83 ? -5.604 -10.801 -0.559 1.00 96.56 83 VAL A N 1
ATOM 653 C CA . VAL A 1 83 ? -4.622 -10.849 0.532 1.00 96.56 83 VAL A CA 1
ATOM 654 C C . VAL A 1 83 ? -4.539 -9.507 1.259 1.00 96.56 83 VAL A C 1
ATOM 656 O O . VAL A 1 83 ? -4.551 -9.477 2.486 1.00 96.56 83 VAL A O 1
ATOM 659 N N . ILE A 1 84 ? -4.484 -8.395 0.519 1.00 95.81 84 ILE A N 1
ATOM 660 C CA . ILE A 1 84 ? -4.261 -7.058 1.092 1.00 95.81 84 ILE A CA 1
ATOM 661 C C . ILE A 1 84 ? -5.536 -6.459 1.698 1.00 95.81 84 ILE A C 1
ATOM 663 O O . ILE A 1 84 ? -5.486 -5.878 2.779 1.00 95.81 84 ILE A O 1
ATOM 667 N N . LEU A 1 85 ? -6.701 -6.626 1.061 1.00 95.88 85 LEU A N 1
ATOM 668 C CA . LEU A 1 85 ? -7.945 -5.996 1.524 1.00 95.88 85 LEU A CA 1
ATOM 669 C C . LEU A 1 85 ? -8.367 -6.387 2.953 1.00 95.88 85 LEU A C 1
ATOM 671 O O . LEU A 1 85 ? -8.839 -5.500 3.667 1.00 95.88 85 LEU A O 1
ATOM 675 N N . PRO A 1 86 ? -8.257 -7.655 3.402 1.00 97.31 86 PRO A N 1
ATOM 676 C CA . PRO A 1 86 ? -8.548 -8.004 4.791 1.00 97.31 86 PRO A CA 1
ATOM 677 C C . PRO A 1 86 ? -7.654 -7.260 5.789 1.00 97.31 86 PRO A C 1
ATOM 679 O O . PRO A 1 86 ? -8.168 -6.754 6.781 1.00 97.31 86 PRO A O 1
ATOM 682 N N . ILE A 1 87 ? -6.358 -7.135 5.484 1.00 95.81 87 ILE A N 1
ATOM 683 C CA . ILE A 1 87 ? -5.369 -6.461 6.337 1.00 95.81 87 ILE A CA 1
ATOM 684 C C . ILE A 1 87 ? -5.707 -4.971 6.444 1.00 95.81 87 ILE A C 1
ATOM 686 O O . ILE A 1 87 ? -5.825 -4.449 7.546 1.00 95.81 87 ILE A O 1
ATOM 690 N N . LEU A 1 88 ? -5.966 -4.310 5.311 1.00 95.69 88 LEU A N 1
ATOM 691 C CA . LEU A 1 88 ? -6.335 -2.890 5.281 1.00 95.69 88 LEU A CA 1
ATOM 692 C C . LEU A 1 88 ? -7.606 -2.594 6.078 1.00 95.69 88 LEU A C 1
ATOM 694 O O . LEU A 1 88 ? -7.687 -1.602 6.795 1.00 95.69 88 LEU A O 1
ATOM 698 N N . LYS A 1 89 ? -8.619 -3.459 5.972 1.00 95.25 89 LYS A N 1
ATOM 699 C CA . LYS A 1 89 ? -9.869 -3.296 6.729 1.00 95.25 89 LYS A CA 1
ATOM 700 C C . LYS A 1 89 ? -9.657 -3.400 8.234 1.00 95.25 89 LYS A C 1
ATOM 702 O O . LYS A 1 89 ? -10.405 -2.773 8.979 1.00 95.25 89 LYS A O 1
ATOM 707 N N . GLU A 1 90 ? -8.690 -4.200 8.666 1.00 95.06 90 GLU A N 1
ATOM 708 C CA . GLU A 1 90 ? -8.326 -4.322 10.073 1.00 95.06 90 GLU A CA 1
ATOM 709 C C . GLU A 1 90 ? -7.537 -3.099 10.549 1.00 95.06 90 GLU A C 1
ATOM 711 O O . GLU A 1 90 ? -7.824 -2.581 11.624 1.00 95.06 90 GLU A O 1
ATOM 716 N N . THR A 1 91 ? -6.600 -2.592 9.743 1.00 95.62 91 THR A N 1
ATOM 717 C CA . THR A 1 91 ? -5.664 -1.540 10.163 1.00 95.62 91 THR A CA 1
ATOM 718 C C . THR A 1 91 ? -6.208 -0.115 10.029 1.00 95.62 91 THR A C 1
ATOM 720 O O . THR A 1 91 ? -5.990 0.697 10.930 1.00 95.62 91 THR A O 1
ATOM 723 N N . LEU A 1 92 ? -6.979 0.197 8.980 1.00 94.44 92 LEU A N 1
ATOM 724 C CA . LEU A 1 92 ? -7.443 1.562 8.659 1.00 94.44 92 LEU A CA 1
ATOM 725 C C . LEU A 1 92 ? -8.319 2.220 9.740 1.00 94.44 92 LEU A C 1
ATOM 727 O O . LEU A 1 92 ? -8.453 3.445 9.773 1.00 94.44 92 LEU A O 1
ATOM 731 N N . PHE A 1 93 ? -8.932 1.430 10.623 1.00 92.56 93 PHE A N 1
ATOM 732 C CA . PHE A 1 93 ? -9.852 1.927 11.653 1.00 92.56 93 PHE A CA 1
ATOM 733 C C . PHE A 1 93 ? -9.312 1.793 13.078 1.00 92.56 93 PHE A C 1
ATOM 735 O O . PHE A 1 93 ? -10.043 2.058 14.035 1.00 92.56 93 PHE A O 1
ATOM 742 N N . LEU A 1 94 ? -8.045 1.407 13.238 1.00 94.06 94 LEU A N 1
ATOM 743 C CA . LEU A 1 94 ? -7.419 1.360 14.553 1.00 94.06 94 LEU A CA 1
ATOM 744 C C . LEU A 1 94 ? -7.166 2.773 15.088 1.00 94.06 94 LEU A C 1
ATOM 746 O O . LEU A 1 94 ? -6.849 3.711 14.354 1.00 94.06 94 LEU A O 1
ATOM 750 N N . GLN A 1 95 ? -7.323 2.919 16.405 1.00 94.25 95 GLN A N 1
ATOM 751 C CA . GLN A 1 95 ? -7.096 4.184 17.108 1.00 94.25 95 GLN A CA 1
ATOM 752 C C . GLN A 1 95 ? -5.603 4.553 17.143 1.00 94.25 95 GLN A C 1
ATOM 754 O O . GLN A 1 95 ? -5.246 5.729 17.223 1.00 94.25 95 GLN A O 1
ATOM 759 N N . GLU A 1 96 ? -4.738 3.541 17.091 1.00 96.31 96 GLU A N 1
ATOM 760 C CA . GLU A 1 96 ? -3.287 3.674 17.052 1.00 96.31 96 GLU A CA 1
ATOM 761 C C . GLU A 1 96 ? -2.851 4.220 15.693 1.00 96.31 96 GLU A C 1
ATOM 763 O O . GLU A 1 96 ? -2.958 3.552 14.663 1.00 96.31 96 GLU A O 1
ATOM 768 N N . TRP A 1 97 ? -2.364 5.462 15.698 1.00 95.31 97 TRP A N 1
ATOM 769 C CA . TRP A 1 97 ? -2.059 6.191 14.471 1.00 95.31 97 TRP A CA 1
ATOM 770 C C . TRP A 1 97 ? -0.983 5.500 13.625 1.00 95.31 97 TRP A C 1
ATOM 772 O O . TRP A 1 97 ? -1.112 5.499 12.408 1.00 95.31 97 TRP A O 1
ATOM 782 N N . GLU A 1 98 ? 0.020 4.877 14.250 1.00 94.50 98 GLU A N 1
ATOM 783 C CA . GLU A 1 98 ? 1.119 4.188 13.557 1.00 94.50 98 GLU A CA 1
ATOM 784 C C . GLU A 1 98 ? 0.618 2.989 12.748 1.00 94.50 98 GLU A C 1
ATOM 786 O O . GLU A 1 98 ? 1.063 2.764 11.623 1.00 94.50 98 GLU A O 1
ATOM 791 N N . ILE A 1 99 ? -0.337 2.237 13.303 1.00 93.81 99 ILE A N 1
ATOM 792 C CA . ILE A 1 99 ? -0.913 1.069 12.634 1.00 93.81 99 ILE A CA 1
ATOM 793 C C . ILE A 1 99 ? -1.871 1.525 11.537 1.00 93.81 99 ILE A C 1
ATOM 795 O O . ILE A 1 99 ? -1.813 1.014 10.420 1.00 93.81 99 ILE A O 1
ATOM 799 N N . ARG A 1 100 ? -2.700 2.532 11.825 1.00 95.00 100 ARG A N 1
ATOM 800 C CA . ARG A 1 100 ? -3.603 3.122 10.835 1.00 95.00 100 ARG A CA 1
ATOM 801 C C . ARG A 1 100 ? -2.863 3.703 9.635 1.00 95.00 100 ARG A C 1
ATOM 803 O O . ARG A 1 100 ? -3.341 3.578 8.524 1.00 95.00 100 ARG A O 1
ATOM 810 N N . GLU A 1 101 ? -1.727 4.352 9.860 1.00 92.88 101 GLU A N 1
ATOM 811 C CA . GLU A 1 101 ? -0.892 4.922 8.799 1.00 92.88 101 GLU A CA 1
ATOM 812 C C . GLU A 1 101 ? -0.178 3.837 7.973 1.00 92.88 101 GLU A C 1
ATOM 814 O O . GLU A 1 101 ? 0.171 4.063 6.819 1.00 92.88 101 GLU A O 1
ATOM 819 N N . SER A 1 102 ? 0.062 2.661 8.559 1.00 90.81 102 SER A N 1
ATOM 820 C CA . SER A 1 102 ? 0.741 1.556 7.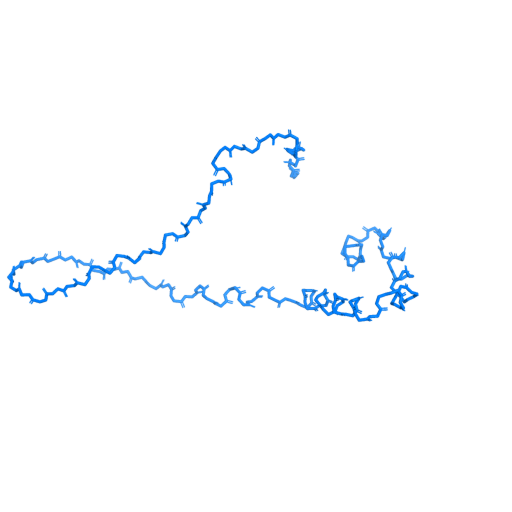875 1.00 90.81 102 SER A CA 1
ATOM 821 C C . SER A 1 102 ? -0.142 0.771 6.897 1.00 90.81 102 SER A C 1
ATOM 823 O O . SER A 1 102 ? 0.402 0.022 6.084 1.00 90.81 102 SER A O 1
ATOM 825 N N . GLY A 1 103 ? -1.470 0.907 7.005 1.00 81.50 103 GLY A N 1
ATOM 826 C CA . GLY A 1 103 ? -2.456 0.315 6.095 1.00 81.50 103 GLY A CA 1
ATOM 827 C C . GLY A 1 103 ? -2.932 1.325 5.072 1.00 81.50 103 GLY A C 1
ATOM 828 O O . GLY A 1 103 ? -2.828 1.026 3.866 1.00 81.50 103 GLY A O 1
#

Radius of gyration: 26.55 Å; chains: 1; bounding box: 63×54×35 Å

InterPro domains:
  IPR011989 Armadillo-like helical [G3DSA:1.25.10.10] (8-103)
  IPR016024 Armadillo-type fold [SSF48371] (2-102)
  IPR040122 Importin beta family [PTHR10527] (51-102)

Secondary structure (DSSP, 8-state):
------GGGSPPPTTTTS-----------PPP----------------TTSSHHHHTT--HHHHHHHHHHHHHHHHGGGGHHHHHHHHHHHTT-S-HHHHHH-

pLDDT: mean 74.14, std 22.2, range [33.28, 98.0]

Organism: Meganyctiphanes norvegica (NCBI:txid48144)

Sequence (103 aa):
KGDVEEDESVPDRTEDIKPRFHKSRHTIRHEPMENGGGEDFQDDESDDGLDDDSSLSDWNLRKCSAAALDVLANVFRDEMLPVILPILKETLFLQEWEIRESG